Protein AF-A0A9W7JA04-F1 (afdb_monomer)

Solvent-accessible surface area (backbone atoms only — not comparable to full-atom values): 10563 Å² total; per-residue (Å²): 76,57,58,55,71,66,44,51,68,49,80,40,26,36,70,72,46,68,44,76,67,40,48,55,49,42,37,70,68,47,63,48,83,96,71,38,65,50,74,48,47,78,44,83,42,51,91,84,53,85,86,54,102,88,54,82,77,42,79,45,70,46,50,49,56,95,56,78,68,54,63,75,55,53,52,52,52,54,56,44,70,78,65,65,86,76,82,61,65,59,87,86,64,76,88,77,68,42,69,57,69,46,75,48,80,41,81,50,101,86,46,72,29,38,40,34,20,35,67,45,48,59,58,41,50,49,51,42,57,78,73,75,46,65,58,66,62,50,27,58,51,65,71,32,92,88,51,88,86,86,86,82,49,84,90,39,71,64,45,76,32,43,58,61,48,44,36,74,70,42,68,100

Sequence (172 aa):
MATANRVRHVWDGQNGLLSTIVVSIVIHERGGVGGSKASGAFILTDSYNPGRPNKDFEIKYHMKNSEPVPEAIIDKIFENTKTIIEYLIVEDLPNIDIITTGVANVLGSKGQFDDEVFNSATDYVKGLKFSIFDFELINKLLSSSEFIFFYDALHEVVGAYTHRIFVEELGL

Foldseek 3Di:
DCVLVVNAEAEAEAVNFDDPVLQLLQQAPNQDPPRDHDQKDWDWDPDPDPDDPPDDIDIDIGGSDNDDDPVVVVVVVVVCVVVDDDDGDQPPWDDDNSNDADWDFTQGPSGTHIYGYDHSLVSVCVCCPVPPDPLVVLLVQVPDPVDDDDDDPVPDSVVSNCCVRCCVRSND

Radius of gyration: 19.01 Å; Cα contacts (8 Å, |Δi|>4): 208; chains: 1; bounding box: 44×38×54 Å

pLDDT: mean 89.45, std 7.06, range [56.84, 98.0]

InterPro domains:
  IPR016055 Alpha-D-phosphohexomutase, alpha/beta/alpha I/II/III [SSF53738] (2-131)
  IPR045244 Phosphoglucomutase [PTHR22573] (1-172)

Mean predicted aligned error: 5.09 Å

Organism: Hibiscus trionum (NCBI:txid183268)

Structure (mmCIF, N/CA/C/O backbone):
data_AF-A0A9W7JA04-F1
#
_entry.id   AF-A0A9W7JA04-F1
#
loop_
_atom_site.group_PDB
_atom_site.id
_atom_site.type_symbol
_atom_site.label_atom_id
_atom_site.label_alt_id
_atom_site.label_comp_id
_atom_site.label_asym_id
_atom_site.label_entity_id
_atom_site.label_seq_id
_atom_site.pdbx_PDB_ins_code
_atom_site.Cartn_x
_atom_site.Cartn_y
_atom_site.Cartn_z
_atom_site.occupancy
_atom_site.B_iso_or_equiv
_atom_site.auth_seq_id
_atom_site.auth_comp_id
_atom_site.auth_asym_id
_atom_site.auth_atom_id
_atom_site.pdbx_PDB_model_num
ATOM 1 N N . MET A 1 1 ? 6.225 -0.726 -17.253 1.00 89.12 1 MET A N 1
ATOM 2 C CA . MET A 1 1 ? 7.618 -0.273 -16.984 1.00 89.12 1 MET A CA 1
ATOM 3 C C . MET A 1 1 ? 8.390 -1.216 -16.057 1.00 89.12 1 MET A C 1
ATOM 5 O O . MET A 1 1 ? 9.538 -1.514 -16.365 1.00 89.12 1 MET A O 1
ATOM 9 N N . ALA A 1 2 ? 7.804 -1.707 -14.955 1.00 90.44 2 ALA A N 1
ATOM 10 C CA . ALA A 1 2 ? 8.477 -2.613 -14.010 1.00 90.44 2 ALA A CA 1
ATOM 11 C C . ALA A 1 2 ? 9.084 -3.858 -14.695 1.00 90.44 2 ALA A C 1
ATOM 13 O O . ALA A 1 2 ? 10.294 -4.078 -14.622 1.00 90.44 2 ALA A O 1
ATOM 14 N N . THR A 1 3 ? 8.281 -4.594 -15.469 1.00 88.69 3 THR A N 1
ATOM 15 C CA . THR A 1 3 ? 8.722 -5.757 -16.263 1.00 88.69 3 THR A CA 1
ATOM 16 C C . THR A 1 3 ? 9.845 -5.411 -17.245 1.00 88.69 3 THR A C 1
ATOM 18 O O . THR A 1 3 ? 10.822 -6.147 -17.371 1.00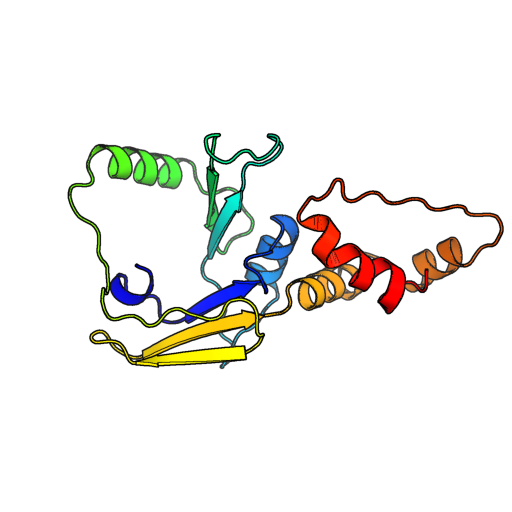 88.69 3 THR A O 1
ATOM 21 N N . ALA A 1 4 ? 9.753 -4.254 -17.910 1.00 90.88 4 ALA A N 1
ATOM 22 C CA . ALA A 1 4 ? 10.768 -3.778 -18.853 1.00 90.88 4 ALA A CA 1
ATOM 23 C C . ALA A 1 4 ? 12.129 -3.542 -18.167 1.00 90.88 4 ALA A C 1
ATOM 25 O O . ALA A 1 4 ? 13.179 -3.778 -18.761 1.00 90.88 4 ALA A O 1
ATOM 26 N N . ASN A 1 5 ? 12.095 -3.149 -16.890 1.00 92.06 5 ASN A N 1
ATOM 27 C CA . ASN A 1 5 ? 13.255 -2.971 -16.017 1.00 92.06 5 ASN A CA 1
ATOM 28 C C . ASN A 1 5 ? 13.616 -4.240 -15.221 1.00 92.06 5 ASN A C 1
ATOM 30 O O . ASN A 1 5 ? 14.409 -4.173 -14.284 1.00 92.06 5 ASN A O 1
ATOM 34 N N . ARG A 1 6 ? 13.082 -5.409 -15.607 1.00 90.12 6 ARG A N 1
ATOM 35 C CA . ARG A 1 6 ? 13.384 -6.727 -15.015 1.00 90.12 6 ARG A CA 1
ATOM 36 C C . ARG A 1 6 ? 12.968 -6.880 -13.548 1.00 90.12 6 ARG A C 1
ATOM 38 O O . ARG A 1 6 ? 13.492 -7.750 -12.848 1.00 90.12 6 ARG A O 1
ATOM 45 N N . VAL A 1 7 ? 12.012 -6.078 -13.080 1.00 91.25 7 VAL A N 1
ATOM 46 C CA . VAL A 1 7 ? 11.291 -6.387 -11.840 1.00 91.25 7 VAL A CA 1
ATOM 47 C C . VAL A 1 7 ? 10.516 -7.681 -12.075 1.00 91.25 7 VAL A C 1
ATOM 49 O O . VAL A 1 7 ? 9.861 -7.819 -13.104 1.00 91.25 7 VAL A O 1
ATOM 52 N N . ARG A 1 8 ? 10.630 -8.641 -11.152 1.00 89.31 8 ARG A N 1
ATOM 53 C CA . ARG A 1 8 ? 9.973 -9.956 -11.266 1.00 89.31 8 ARG A CA 1
ATOM 54 C C . ARG A 1 8 ? 8.606 -10.014 -10.600 1.00 89.31 8 ARG A C 1
ATOM 56 O O . ARG A 1 8 ? 7.811 -10.862 -10.972 1.00 89.31 8 ARG A O 1
ATOM 63 N N . HIS A 1 9 ? 8.390 -9.173 -9.595 1.00 91.25 9 HIS A N 1
ATOM 64 C CA . HIS A 1 9 ? 7.198 -9.211 -8.766 1.00 91.25 9 HIS A CA 1
ATOM 65 C C . HIS A 1 9 ? 6.815 -7.784 -8.359 1.00 91.25 9 HIS A C 1
ATOM 67 O O . HIS A 1 9 ? 7.686 -7.045 -7.888 1.00 91.25 9 HIS A O 1
ATOM 73 N N . VAL A 1 10 ? 5.553 -7.404 -8.548 1.00 93.94 10 VAL A N 1
ATOM 74 C CA . VAL A 1 10 ? 4.964 -6.154 -8.035 1.00 93.94 10 VAL A CA 1
ATOM 75 C C . VAL A 1 10 ? 3.824 -6.489 -7.079 1.00 93.94 10 VAL A C 1
ATOM 77 O O . VAL A 1 10 ? 3.090 -7.445 -7.304 1.00 93.94 10 VAL A O 1
ATOM 80 N N . TRP A 1 11 ? 3.741 -5.743 -5.977 1.00 95.00 11 TRP A N 1
ATOM 81 C CA . TRP A 1 11 ? 2.670 -5.868 -4.993 1.00 95.00 11 TRP A CA 1
ATOM 82 C C . TRP A 1 11 ? 1.823 -4.608 -5.016 1.00 95.00 11 TRP A C 1
ATOM 84 O O . TRP A 1 11 ? 2.328 -3.529 -4.698 1.00 95.00 11 TRP A O 1
ATOM 94 N N . ASP A 1 12 ? 0.543 -4.773 -5.305 1.00 95.25 12 ASP A N 1
ATOM 95 C CA . ASP A 1 12 ? -0.439 -3.706 -5.324 1.00 95.25 12 ASP A CA 1
ATOM 96 C C . ASP A 1 12 ? -1.438 -3.896 -4.185 1.00 95.25 12 ASP A C 1
ATOM 98 O O . ASP A 1 12 ? -1.960 -4.980 -3.925 1.00 95.25 12 ASP A O 1
ATOM 102 N N . GLY A 1 13 ? -1.719 -2.819 -3.462 1.00 95.25 13 GLY A N 1
ATOM 103 C CA . GLY A 1 13 ? -2.825 -2.817 -2.516 1.00 95.25 13 GLY A CA 1
ATOM 104 C C . GLY A 1 13 ? -4.125 -2.807 -3.298 1.00 95.25 13 GLY A C 1
ATOM 105 O O . GLY A 1 13 ? -4.233 -2.133 -4.321 1.00 95.25 13 GLY A O 1
ATOM 106 N N . GLN A 1 14 ? -5.119 -3.538 -2.812 1.00 96.00 14 GLN A N 1
ATOM 107 C CA . GLN A 1 14 ? -6.434 -3.597 -3.431 1.00 96.00 14 GLN A CA 1
ATOM 108 C C . GLN A 1 14 ? -6.982 -2.185 -3.709 1.00 96.00 14 GLN A C 1
ATOM 110 O O . GLN A 1 14 ? -6.941 -1.304 -2.848 1.00 96.00 14 GLN A O 1
ATOM 115 N N . ASN A 1 15 ? -7.497 -1.974 -4.920 1.00 95.62 15 ASN A N 1
ATOM 116 C CA . ASN A 1 15 ? -7.940 -0.687 -5.468 1.00 95.62 15 ASN A CA 1
ATOM 117 C C . ASN A 1 15 ? -6.826 0.370 -5.617 1.00 95.62 15 ASN A C 1
ATOM 119 O O . ASN A 1 15 ? -7.121 1.556 -5.749 1.00 95.62 15 ASN A O 1
ATOM 123 N N . GLY A 1 16 ? -5.554 -0.032 -5.568 1.00 94.69 16 GLY A N 1
ATOM 124 C CA . GLY A 1 16 ? -4.403 0.874 -5.538 1.00 94.69 16 GLY A CA 1
ATOM 125 C C . GLY A 1 16 ? -4.206 1.583 -4.192 1.00 94.69 16 GLY A C 1
ATOM 126 O O . GLY A 1 16 ? -3.492 2.581 -4.127 1.00 94.69 16 GLY A O 1
ATOM 127 N N . LEU A 1 17 ? -4.848 1.112 -3.115 1.00 94.50 17 LEU A N 1
ATOM 128 C CA . LEU A 1 17 ? -4.876 1.809 -1.828 1.00 94.50 17 LEU A CA 1
ATOM 129 C C . LEU A 1 17 ? -3.887 1.202 -0.825 1.00 94.50 17 LEU A C 1
ATOM 131 O O . LEU A 1 17 ? -4.109 0.126 -0.260 1.00 94.50 17 LEU A O 1
ATOM 135 N N . LEU A 1 18 ? -2.812 1.945 -0.551 1.00 93.75 18 LEU A N 1
ATOM 136 C CA . LEU A 1 18 ? -1.942 1.752 0.610 1.00 93.75 18 LEU A CA 1
ATOM 137 C C . LEU A 1 18 ? -1.578 3.114 1.202 1.00 93.75 18 LEU A C 1
ATOM 139 O O . LEU A 1 18 ? -1.152 4.016 0.486 1.00 93.75 18 LEU A O 1
ATOM 143 N N . SER A 1 19 ? -1.696 3.267 2.519 1.00 91.88 19 SER A N 1
ATOM 144 C CA . SER A 1 19 ? -1.181 4.453 3.199 1.00 91.88 19 SER A CA 1
ATOM 145 C C . SER A 1 19 ? 0.327 4.334 3.378 1.00 91.88 19 SER A C 1
ATOM 147 O O . SER A 1 19 ? 0.869 3.231 3.452 1.00 91.88 19 SER A O 1
ATOM 149 N N . THR A 1 20 ? 1.008 5.466 3.538 1.00 90.44 20 THR A N 1
ATOM 150 C CA . THR A 1 20 ? 2.458 5.510 3.781 1.00 90.44 20 THR A CA 1
ATOM 151 C C . THR A 1 20 ? 2.893 4.621 4.953 1.00 90.44 20 THR A C 1
ATOM 153 O O . THR A 1 20 ? 3.934 3.973 4.885 1.00 90.44 20 THR A O 1
ATOM 156 N N . ILE A 1 21 ? 2.080 4.539 6.012 1.00 88.62 21 ILE A N 1
ATOM 157 C CA . ILE A 1 21 ? 2.348 3.671 7.170 1.00 88.62 21 ILE A CA 1
ATOM 158 C C . ILE A 1 21 ? 2.273 2.195 6.765 1.00 88.62 21 ILE A C 1
ATOM 160 O O . ILE A 1 21 ? 3.154 1.411 7.115 1.00 88.62 21 ILE A O 1
ATOM 164 N N . VAL A 1 22 ? 1.243 1.816 6.004 1.00 91.31 22 VAL A N 1
ATOM 165 C CA . VAL A 1 22 ? 1.052 0.431 5.560 1.00 91.31 22 VAL A CA 1
ATOM 166 C C . VAL A 1 22 ? 2.125 0.016 4.565 1.00 91.31 22 VAL A C 1
ATOM 168 O O . VAL A 1 22 ? 2.617 -1.101 4.659 1.00 91.31 22 VAL A O 1
ATOM 171 N N . VAL A 1 23 ? 2.560 0.913 3.678 1.00 92.69 23 VAL A N 1
ATOM 172 C CA . VAL A 1 23 ? 3.700 0.661 2.785 1.00 92.69 23 VAL A CA 1
ATOM 173 C C . VAL A 1 23 ? 4.944 0.287 3.590 1.00 92.69 23 VAL A C 1
ATOM 175 O O . VAL A 1 23 ? 5.578 -0.725 3.294 1.00 92.69 23 VAL A O 1
ATOM 178 N N . SER A 1 24 ? 5.263 1.041 4.646 1.00 88.62 24 SER A N 1
ATOM 179 C CA . SER A 1 24 ? 6.393 0.713 5.521 1.00 88.62 24 SER A CA 1
ATOM 180 C C . SER A 1 24 ? 6.218 -0.653 6.197 1.00 88.62 24 SER A C 1
ATOM 182 O O . SER A 1 24 ? 7.139 -1.466 6.169 1.00 88.62 24 SER A O 1
ATOM 184 N N . ILE A 1 25 ? 5.031 -0.958 6.736 1.00 89.62 25 ILE A N 1
ATOM 185 C CA . ILE A 1 25 ? 4.742 -2.275 7.337 1.00 89.62 25 ILE A CA 1
ATOM 186 C C . ILE A 1 25 ? 4.925 -3.398 6.308 1.00 89.62 25 ILE A C 1
ATOM 188 O O . ILE A 1 25 ? 5.571 -4.400 6.599 1.00 89.62 25 ILE A O 1
ATOM 192 N N . VAL A 1 26 ? 4.407 -3.233 5.092 1.00 91.31 26 VAL A N 1
ATOM 193 C CA . VAL A 1 26 ? 4.482 -4.236 4.022 1.00 91.31 26 VAL A CA 1
ATOM 194 C C . VAL A 1 26 ? 5.926 -4.492 3.594 1.00 91.31 26 VAL A C 1
ATOM 196 O O . VAL A 1 26 ? 6.318 -5.649 3.459 1.00 91.31 26 VAL A O 1
ATOM 199 N N . ILE A 1 27 ? 6.739 -3.445 3.429 1.00 90.62 27 ILE A N 1
ATOM 200 C CA . ILE A 1 27 ? 8.154 -3.590 3.057 1.00 90.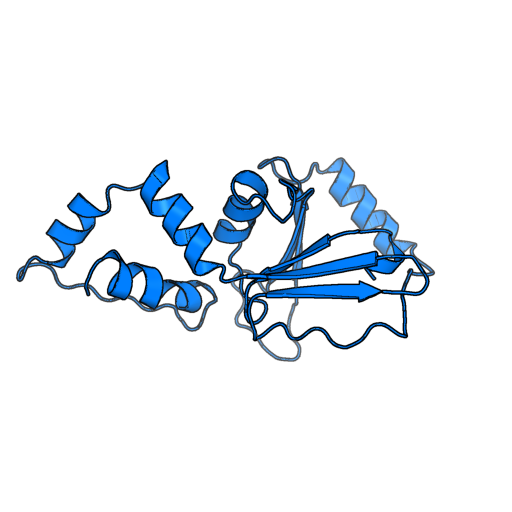62 27 ILE A CA 1
ATOM 201 C C . ILE A 1 27 ? 8.925 -4.430 4.092 1.00 90.62 27 ILE A C 1
ATOM 203 O O . ILE A 1 27 ? 9.775 -5.243 3.714 1.00 90.62 27 ILE A O 1
ATOM 207 N N . HIS A 1 28 ? 8.628 -4.260 5.384 1.00 86.19 28 HIS A N 1
ATOM 208 C CA . HIS A 1 28 ? 9.333 -4.952 6.468 1.00 86.19 28 HIS A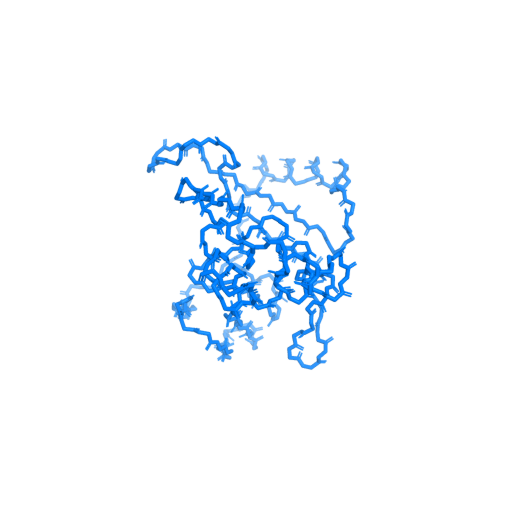 CA 1
ATOM 209 C C . HIS A 1 28 ? 8.771 -6.344 6.759 1.00 86.19 28 HIS A C 1
ATOM 211 O O . HIS A 1 28 ? 9.502 -7.342 6.755 1.00 86.19 28 HIS A O 1
ATOM 217 N N . GLU A 1 29 ? 7.465 -6.428 6.972 1.00 85.56 29 GLU A N 1
ATOM 218 C CA . GLU A 1 29 ? 6.821 -7.587 7.582 1.00 85.56 29 GLU A CA 1
ATOM 219 C C . GLU A 1 29 ? 6.283 -8.564 6.540 1.00 85.56 29 GLU A C 1
ATOM 221 O O . GLU A 1 29 ? 6.476 -9.776 6.676 1.00 85.56 29 GLU A O 1
ATOM 226 N N . ARG A 1 30 ? 5.687 -8.070 5.445 1.00 87.62 30 ARG A N 1
ATOM 227 C CA . ARG A 1 30 ? 5.053 -8.940 4.444 1.00 87.62 30 ARG A CA 1
ATOM 228 C C . ARG A 1 30 ? 6.096 -9.843 3.789 1.00 87.62 30 ARG A C 1
ATOM 230 O O . ARG A 1 30 ? 7.192 -9.405 3.442 1.00 87.62 30 ARG A O 1
ATOM 237 N N . GLY A 1 31 ? 5.781 -11.128 3.674 1.00 85.94 31 GLY A N 1
ATOM 238 C CA . GLY A 1 31 ? 6.510 -12.080 2.843 1.00 85.94 31 GLY A CA 1
ATOM 239 C C . GLY A 1 31 ? 5.609 -12.483 1.687 1.00 85.94 31 GLY A C 1
ATOM 240 O O . GLY A 1 31 ? 4.503 -12.958 1.934 1.00 85.94 31 GLY A O 1
ATOM 241 N N . GLY A 1 32 ? 6.053 -12.266 0.453 1.00 79.50 32 GLY A N 1
ATOM 242 C CA . GLY A 1 32 ? 5.302 -12.688 -0.725 1.00 79.50 32 GLY A CA 1
ATOM 243 C C . GLY A 1 32 ? 5.521 -14.158 -1.048 1.00 79.50 32 GLY A C 1
ATOM 244 O O . GLY A 1 32 ? 6.175 -14.908 -0.310 1.00 79.50 32 GLY A O 1
ATOM 245 N N . VAL A 1 33 ? 5.007 -14.566 -2.207 1.00 73.12 33 VAL A N 1
ATOM 246 C CA . VAL A 1 33 ? 5.163 -15.928 -2.732 1.00 73.12 33 VAL A CA 1
ATOM 247 C C . VAL A 1 33 ? 6.637 -16.360 -2.692 1.00 73.12 33 VAL A C 1
ATOM 249 O O . VAL A 1 33 ? 7.542 -15.601 -3.055 1.00 73.12 33 VAL A O 1
ATOM 252 N N . GLY A 1 34 ? 6.889 -17.573 -2.189 1.00 76.06 34 GLY A N 1
ATOM 253 C CA . GLY A 1 34 ? 8.238 -18.134 -2.057 1.00 76.06 34 GLY A CA 1
ATOM 254 C C . GLY A 1 34 ? 9.125 -17.472 -0.992 1.00 76.06 34 GLY A C 1
ATOM 255 O O . GLY A 1 34 ? 10.337 -17.666 -1.023 1.00 76.06 34 GLY A O 1
ATOM 256 N N . GLY A 1 35 ? 8.557 -16.684 -0.068 1.00 82.94 35 GLY A N 1
ATOM 257 C CA . GLY A 1 35 ? 9.317 -15.974 0.969 1.00 82.94 35 GLY A CA 1
ATOM 258 C C . GLY A 1 35 ? 10.006 -14.703 0.463 1.00 82.94 35 GLY A C 1
ATOM 259 O O . GLY A 1 35 ? 10.957 -14.220 1.079 1.00 82.94 35 GLY A O 1
ATOM 260 N N . SER A 1 36 ? 9.551 -14.171 -0.673 1.00 85.69 36 SER A N 1
ATOM 261 C CA . SER A 1 36 ? 10.076 -12.937 -1.253 1.00 85.69 36 SER A CA 1
ATOM 262 C C . SER A 1 36 ? 9.819 -11.724 -0.349 1.00 85.69 36 SER A C 1
ATOM 264 O O . SER A 1 36 ? 8.857 -11.672 0.417 1.00 85.69 36 SER A O 1
ATOM 266 N N . LYS A 1 37 ? 10.713 -10.735 -0.428 1.00 90.44 37 LYS A N 1
ATOM 267 C CA . LYS A 1 37 ? 10.642 -9.472 0.314 1.00 90.44 37 LYS A CA 1
ATOM 268 C C . LYS A 1 37 ? 10.726 -8.304 -0.658 1.00 90.44 37 LYS A C 1
ATOM 270 O O . LYS A 1 37 ? 11.513 -8.357 -1.609 1.00 90.44 37 LYS A O 1
ATOM 275 N N . ALA A 1 38 ? 9.964 -7.246 -0.393 1.00 92.19 38 ALA A N 1
ATOM 276 C CA . ALA A 1 38 ? 10.046 -6.024 -1.178 1.00 92.19 38 ALA A CA 1
ATOM 277 C C . ALA A 1 38 ? 11.449 -5.403 -1.062 1.00 92.19 38 ALA A C 1
ATOM 279 O O . ALA A 1 38 ? 12.092 -5.432 -0.009 1.00 92.19 38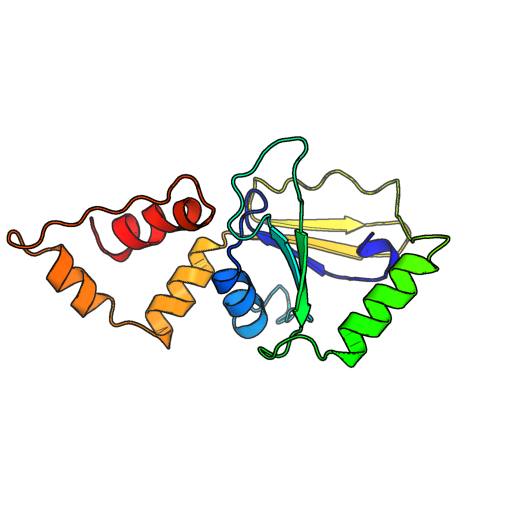 ALA A O 1
ATOM 280 N N . SER A 1 39 ? 11.939 -4.848 -2.170 1.00 91.56 39 SER A N 1
ATOM 281 C CA . SER A 1 39 ? 13.216 -4.111 -2.209 1.00 91.56 39 SER A CA 1
ATOM 282 C C . SER A 1 39 ? 13.029 -2.593 -2.069 1.00 91.56 39 SER A C 1
ATOM 284 O O . SER A 1 39 ? 13.998 -1.854 -1.897 1.00 91.56 39 SER A O 1
ATOM 286 N N . GLY A 1 40 ? 11.780 -2.143 -2.123 1.00 92.56 40 GLY A N 1
ATOM 287 C CA . GLY A 1 40 ? 11.336 -0.763 -2.021 1.00 92.56 40 GLY A CA 1
ATOM 288 C C . GLY A 1 40 ? 9.889 -0.663 -2.500 1.00 92.56 40 GLY A C 1
ATOM 289 O O . GLY A 1 40 ? 9.308 -1.672 -2.908 1.00 92.56 40 GLY A O 1
ATOM 290 N N . ALA A 1 41 ? 9.321 0.535 -2.461 1.00 94.00 41 ALA A N 1
ATOM 291 C CA . ALA A 1 41 ? 7.983 0.814 -2.965 1.00 94.00 41 ALA A CA 1
ATOM 292 C C . ALA A 1 41 ? 7.902 2.221 -3.550 1.00 94.00 41 ALA A C 1
ATOM 294 O O . ALA A 1 41 ? 8.529 3.152 -3.043 1.00 94.00 41 ALA A O 1
ATOM 295 N N . PHE A 1 42 ? 7.084 2.375 -4.585 1.00 94.19 42 PHE A N 1
ATOM 296 C CA . PHE A 1 42 ? 6.608 3.683 -5.011 1.00 94.19 42 PHE A CA 1
ATOM 297 C C . PHE A 1 42 ? 5.298 3.995 -4.296 1.00 94.19 42 PHE A C 1
ATOM 299 O O . PHE A 1 42 ? 4.449 3.120 -4.146 1.00 94.19 42 PHE A O 1
ATOM 306 N N . ILE A 1 43 ? 5.145 5.239 -3.855 1.00 93.00 43 ILE A N 1
ATOM 307 C CA . ILE A 1 43 ? 3.935 5.738 -3.206 1.00 93.00 43 ILE A CA 1
ATOM 308 C C . ILE A 1 43 ? 3.406 6.881 -4.054 1.00 93.00 43 ILE A C 1
ATOM 310 O O . ILE A 1 43 ? 4.111 7.863 -4.285 1.00 93.00 43 ILE A O 1
ATOM 314 N N . LEU A 1 44 ? 2.170 6.728 -4.511 1.00 92.94 44 LEU A N 1
ATOM 315 C CA . LEU A 1 44 ? 1.454 7.703 -5.320 1.00 92.94 44 LEU A CA 1
ATOM 316 C C . LEU A 1 44 ? 0.528 8.486 -4.389 1.00 92.94 44 LEU A C 1
ATOM 318 O O . LEU A 1 44 ? -0.374 7.903 -3.791 1.00 92.94 44 LEU A O 1
ATOM 322 N N . THR A 1 45 ? 0.791 9.774 -4.187 1.00 89.50 45 THR A N 1
ATOM 323 C CA . THR A 1 45 ? 0.103 10.571 -3.162 1.00 89.5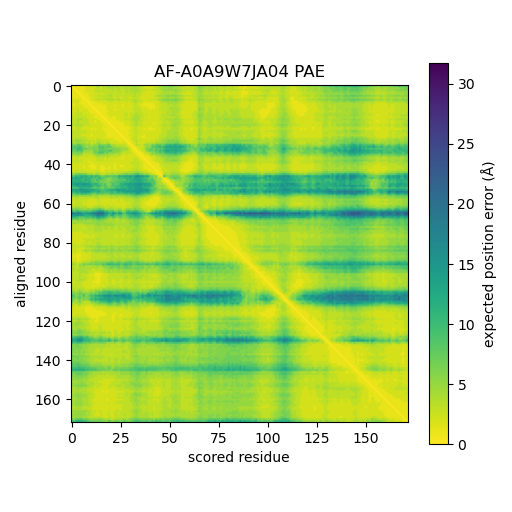0 45 THR A CA 1
ATOM 324 C C . THR A 1 45 ? 0.095 12.053 -3.525 1.00 89.50 45 THR A C 1
ATOM 326 O O . THR A 1 45 ? 0.925 12.516 -4.289 1.00 89.50 45 THR A O 1
ATOM 329 N N . ASP A 1 46 ? -0.824 12.823 -2.967 1.00 84.69 46 ASP A N 1
ATOM 330 C CA . ASP A 1 46 ? -0.807 14.290 -2.919 1.00 84.69 46 ASP A CA 1
ATOM 331 C C . ASP A 1 46 ? -0.467 14.804 -1.500 1.00 84.69 46 ASP A C 1
ATOM 333 O O . ASP A 1 46 ? -0.582 15.995 -1.193 1.00 84.69 46 ASP A O 1
ATOM 337 N N . SER A 1 47 ? 0.029 13.900 -0.644 1.00 75.56 47 SER A N 1
ATOM 338 C CA . SER A 1 47 ? 0.368 14.082 0.769 1.00 75.56 47 SER A CA 1
ATOM 339 C C . SER A 1 47 ? -0.801 14.563 1.635 1.00 75.56 47 SER A C 1
ATOM 341 O O . SER A 1 47 ? -1.413 13.770 2.339 1.00 75.56 47 SER A O 1
ATOM 343 N N . TYR A 1 48 ? -1.036 15.870 1.658 1.00 76.06 48 TYR A N 1
ATOM 344 C CA . TYR A 1 48 ? -2.053 16.551 2.470 1.00 76.06 48 TYR A CA 1
ATOM 345 C C . TYR A 1 48 ? -2.788 17.623 1.656 1.00 76.06 48 TYR A C 1
ATOM 347 O O . TYR A 1 48 ? -3.551 18.424 2.202 1.00 76.06 48 TYR A O 1
ATOM 355 N N . ASN A 1 49 ? -2.516 17.692 0.352 1.00 77.75 49 ASN A N 1
ATOM 356 C CA . ASN A 1 49 ? -3.189 18.616 -0.537 1.00 77.75 49 ASN A CA 1
ATOM 357 C C . ASN A 1 49 ? -4.532 18.011 -0.947 1.00 77.75 49 ASN A C 1
ATOM 359 O O . ASN A 1 49 ? -4.568 16.851 -1.332 1.00 77.75 49 ASN A O 1
ATOM 363 N N . PRO A 1 50 ? -5.631 18.781 -0.940 1.00 79.75 50 PRO A N 1
ATOM 364 C CA . PRO A 1 50 ? -6.904 18.276 -1.428 1.00 79.75 50 PRO A CA 1
ATOM 365 C C . PRO A 1 50 ? -6.796 17.845 -2.895 1.00 79.75 50 PRO A C 1
ATOM 367 O O . PRO A 1 50 ? -6.537 18.690 -3.766 1.00 79.75 50 PRO A O 1
ATOM 370 N N . GLY A 1 51 ? -7.048 16.564 -3.162 1.00 77.50 51 GLY A N 1
ATOM 371 C CA . GLY A 1 51 ? -6.980 15.989 -4.500 1.00 77.50 51 GLY A CA 1
ATOM 372 C C . GLY A 1 51 ? -7.894 16.696 -5.501 1.00 77.50 51 GLY A C 1
ATOM 373 O O . GLY A 1 51 ? -9.057 17.005 -5.220 1.00 77.50 51 GLY A O 1
ATOM 374 N N . ARG A 1 52 ? -7.372 16.983 -6.702 1.00 78.88 52 ARG A N 1
ATOM 375 C CA . ARG A 1 52 ? -8.154 17.499 -7.842 1.00 78.88 52 ARG A CA 1
ATOM 376 C C . ARG A 1 52 ? -7.588 16.966 -9.165 1.00 78.88 52 ARG A C 1
ATOM 378 O O . ARG A 1 52 ? -6.374 16.830 -9.263 1.00 78.88 52 ARG A O 1
ATOM 385 N N . PRO A 1 53 ? -8.415 16.791 -10.217 1.00 80.00 53 PRO A N 1
ATOM 386 C CA . PRO A 1 53 ? -7.995 16.181 -11.488 1.00 80.00 53 PRO A CA 1
ATOM 387 C C . PRO A 1 53 ? -6.782 16.811 -12.199 1.00 80.00 53 PRO A C 1
ATOM 389 O O . PRO A 1 53 ? -6.162 16.144 -13.013 1.00 80.00 53 PRO A O 1
ATOM 392 N N . ASN A 1 54 ? -6.439 18.071 -11.901 1.00 77.38 54 ASN A N 1
ATOM 393 C CA . ASN A 1 54 ? -5.334 18.818 -12.526 1.00 77.38 54 ASN A CA 1
ATOM 394 C C . ASN A 1 54 ? -4.430 19.500 -11.478 1.00 77.38 54 ASN A C 1
ATOM 396 O O . ASN A 1 54 ? -3.989 20.635 -11.674 1.00 77.38 54 ASN A O 1
ATOM 400 N N . LYS A 1 55 ? -4.264 18.880 -10.309 1.00 78.44 55 LYS A N 1
ATOM 401 C CA . LYS A 1 55 ? -3.390 19.371 -9.235 1.00 78.44 55 LYS A CA 1
ATOM 402 C C . LYS A 1 55 ? -2.151 18.493 -9.110 1.00 78.44 55 LYS A C 1
ATOM 404 O O . LYS A 1 55 ? -1.967 17.549 -9.873 1.00 78.44 55 LYS A O 1
ATOM 409 N N . ASP A 1 56 ? -1.300 18.876 -8.172 1.00 80.00 56 ASP A N 1
ATOM 410 C CA . ASP A 1 56 ? -0.043 18.208 -7.886 1.00 80.00 56 ASP A CA 1
ATOM 411 C C . ASP A 1 56 ? -0.278 16.722 -7.593 1.00 80.00 56 ASP A C 1
ATOM 413 O O . ASP A 1 56 ? -1.179 16.351 -6.841 1.00 80.00 56 ASP A O 1
ATOM 417 N N . PHE A 1 57 ? 0.549 15.887 -8.211 1.00 84.50 57 PHE A N 1
ATOM 418 C CA . PHE A 1 57 ? 0.619 14.454 -7.984 1.00 84.50 57 PHE A CA 1
ATOM 419 C C . PHE A 1 57 ? 2.068 14.122 -7.657 1.00 84.50 57 PHE A C 1
ATOM 421 O O . PHE A 1 57 ? 2.974 14.405 -8.444 1.00 84.50 57 PHE A O 1
ATOM 428 N N . GLU A 1 58 ? 2.288 13.565 -6.476 1.00 89.19 58 GLU A N 1
ATOM 429 C CA . GLU A 1 58 ? 3.607 13.254 -5.955 1.00 89.19 58 GLU A CA 1
ATOM 430 C C . GLU A 1 58 ? 3.871 11.750 -6.065 1.00 89.19 58 GLU A C 1
ATOM 432 O O . GLU A 1 58 ? 3.047 10.909 -5.696 1.00 89.19 58 GLU A O 1
ATOM 437 N N . ILE A 1 59 ? 5.064 11.410 -6.549 1.00 91.56 59 ILE A N 1
ATOM 438 C CA . ILE A 1 59 ? 5.585 10.048 -6.506 1.00 91.56 59 ILE A CA 1
ATOM 439 C C . ILE A 1 59 ? 6.742 10.043 -5.518 1.00 91.56 59 ILE A C 1
ATOM 441 O O . ILE A 1 59 ? 7.782 10.653 -5.764 1.00 91.56 59 ILE A O 1
ATOM 445 N N . LYS A 1 60 ? 6.573 9.321 -4.414 1.00 90.25 60 LYS A N 1
ATOM 446 C CA . LYS A 1 60 ? 7.640 9.066 -3.443 1.00 90.25 60 LYS A CA 1
ATOM 447 C C . LYS A 1 60 ? 8.204 7.673 -3.658 1.00 90.25 60 LYS A C 1
ATOM 449 O O . LYS A 1 60 ? 7.508 6.774 -4.126 1.00 90.25 60 LYS A O 1
ATOM 454 N N . TYR A 1 61 ? 9.458 7.479 -3.270 1.00 91.00 61 TYR A N 1
ATOM 455 C CA . TYR A 1 61 ? 10.081 6.163 -3.238 1.00 91.00 61 TYR A CA 1
ATOM 456 C C . TYR A 1 61 ? 10.528 5.845 -1.815 1.00 91.00 61 TYR A C 1
ATOM 458 O O . TYR A 1 61 ? 11.219 6.642 -1.188 1.00 91.00 61 TYR A O 1
ATOM 466 N N . HIS A 1 62 ? 10.123 4.688 -1.303 1.00 90.06 62 HIS A N 1
ATOM 467 C CA . HIS A 1 62 ? 10.592 4.138 -0.037 1.00 90.06 62 HIS A CA 1
ATOM 468 C C . HIS A 1 62 ? 11.563 2.999 -0.333 1.00 90.06 62 HIS A C 1
ATOM 470 O O . HIS A 1 62 ? 11.256 2.091 -1.106 1.00 90.06 62 HIS A O 1
ATOM 476 N N . MET A 1 63 ? 12.745 3.035 0.277 1.00 87.88 63 MET A N 1
ATOM 477 C CA . MET A 1 63 ? 13.707 1.939 0.180 1.00 87.88 63 MET A CA 1
ATOM 478 C C . MET A 1 63 ? 13.341 0.806 1.142 1.00 87.88 63 MET A C 1
ATOM 480 O O . MET A 1 63 ? 12.566 0.986 2.074 1.00 87.88 63 MET A O 1
ATOM 484 N N . LYS A 1 64 ? 13.937 -0.376 0.935 1.00 84.69 64 LYS A N 1
ATOM 485 C CA . LYS A 1 64 ? 13.800 -1.520 1.852 1.00 84.69 64 LYS A CA 1
ATOM 486 C C . LYS A 1 64 ? 14.149 -1.184 3.308 1.00 84.69 64 LYS A C 1
ATOM 488 O O . LYS A 1 64 ? 13.609 -1.790 4.229 1.00 84.69 64 LYS A O 1
ATOM 493 N N . ASN A 1 65 ? 15.098 -0.280 3.509 1.00 72.62 65 ASN A N 1
ATOM 494 C CA . ASN A 1 65 ? 15.556 0.128 4.829 1.00 72.62 65 ASN A CA 1
ATOM 495 C C . ASN A 1 65 ? 14.644 1.278 5.275 1.00 72.62 65 ASN A C 1
ATOM 497 O O . ASN A 1 65 ? 14.460 2.204 4.493 1.00 72.62 65 ASN A O 1
ATOM 501 N N . SER A 1 66 ? 14.095 1.240 6.494 1.00 56.84 66 SER A N 1
ATOM 502 C CA . SER A 1 66 ? 13.115 2.215 7.029 1.00 56.84 66 SER A CA 1
ATOM 503 C C . SER A 1 66 ? 13.633 3.655 7.146 1.00 56.84 66 SER A C 1
ATOM 505 O O . SER A 1 66 ? 12.972 4.510 7.731 1.00 56.84 66 SER A O 1
ATOM 507 N N . GLU A 1 67 ? 14.847 3.907 6.673 1.00 67.50 67 GLU A N 1
ATOM 508 C CA . GLU A 1 67 ? 15.481 5.207 6.709 1.00 67.50 67 GLU A CA 1
ATOM 509 C C . GLU A 1 67 ? 15.013 6.050 5.519 1.00 67.50 67 GLU A C 1
ATOM 511 O O . GLU A 1 67 ? 14.699 5.510 4.450 1.00 67.50 67 GLU A O 1
ATOM 516 N N . PRO A 1 68 ? 14.980 7.384 5.677 1.00 74.25 68 PRO A N 1
ATOM 517 C CA . PRO A 1 68 ? 14.799 8.287 4.554 1.00 74.25 68 PRO A CA 1
ATOM 518 C C . PRO A 1 68 ? 15.751 7.918 3.417 1.00 74.25 68 PRO A C 1
ATOM 520 O O . PRO A 1 68 ? 16.910 7.570 3.658 1.00 74.25 68 PRO A O 1
ATOM 523 N N . VAL A 1 69 ? 15.271 8.008 2.175 1.00 84.75 69 VAL A N 1
ATOM 524 C CA . VAL A 1 69 ? 16.131 7.801 1.007 1.00 84.75 69 VAL A CA 1
ATOM 525 C C . VAL A 1 69 ? 17.333 8.744 1.130 1.00 84.75 69 VAL A C 1
ATOM 527 O O . VAL A 1 69 ? 17.122 9.950 1.273 1.00 84.75 69 VAL A O 1
ATOM 530 N N . PRO A 1 70 ? 18.580 8.234 1.094 1.00 89.69 70 PRO A N 1
ATOM 531 C CA . PRO A 1 70 ? 19.761 9.077 1.192 1.00 89.69 70 PRO A CA 1
ATOM 532 C C . PRO A 1 70 ? 19.722 10.205 0.161 1.00 89.69 70 PRO A C 1
ATOM 534 O O . PRO A 1 70 ? 19.417 9.960 -1.006 1.00 89.69 70 PRO A O 1
ATOM 537 N N . GLU A 1 71 ? 20.093 11.419 0.568 1.00 91.25 71 GLU A N 1
ATOM 538 C CA . GLU A 1 71 ? 20.083 12.611 -0.295 1.00 91.25 71 GLU A CA 1
ATOM 539 C C . GLU A 1 71 ? 20.858 12.376 -1.601 1.00 91.25 71 GLU A C 1
ATOM 541 O O . GLU A 1 71 ? 20.356 12.645 -2.685 1.00 91.25 71 GLU A O 1
ATOM 546 N N . ALA A 1 72 ? 22.000 11.686 -1.526 1.00 93.50 72 ALA A N 1
ATOM 547 C CA . ALA A 1 72 ? 22.788 11.306 -2.699 1.00 93.50 72 ALA A CA 1
ATOM 548 C C . ALA A 1 72 ? 22.036 10.424 -3.722 1.00 93.50 72 ALA A C 1
ATOM 550 O O . ALA A 1 72 ? 22.424 10.372 -4.890 1.00 93.50 72 ALA A O 1
ATOM 551 N N . ILE A 1 73 ? 21.006 9.676 -3.308 1.00 92.25 73 ILE A N 1
ATOM 552 C CA . ILE A 1 73 ? 20.125 8.928 -4.219 1.00 92.25 73 ILE A CA 1
ATOM 553 C C . ILE A 1 73 ? 19.055 9.858 -4.793 1.00 92.25 73 ILE A C 1
ATOM 555 O O . ILE A 1 73 ? 18.798 9.790 -5.993 1.00 92.25 73 ILE A O 1
ATOM 559 N N . ILE A 1 74 ? 18.470 10.732 -3.971 1.00 92.44 74 ILE A N 1
ATOM 560 C CA . ILE A 1 74 ? 17.485 11.732 -4.410 1.00 92.44 74 ILE A CA 1
ATOM 561 C C . ILE A 1 74 ? 18.093 12.637 -5.487 1.00 92.44 74 ILE A C 1
ATOM 563 O O . ILE A 1 74 ? 17.506 12.782 -6.556 1.00 92.44 74 ILE A O 1
ATOM 567 N N . ASP A 1 75 ? 19.304 13.147 -5.264 1.00 95.69 75 ASP A N 1
ATOM 568 C CA . ASP A 1 75 ? 20.023 13.986 -6.226 1.00 95.69 75 ASP A CA 1
ATOM 569 C C . ASP A 1 75 ? 20.271 13.250 -7.543 1.00 95.69 75 ASP A C 1
ATOM 571 O O . ASP A 1 75 ? 20.065 13.798 -8.622 1.00 95.69 75 ASP A O 1
ATOM 575 N N . LYS A 1 76 ? 20.654 11.969 -7.479 1.00 96.25 76 LYS A N 1
ATOM 576 C CA . LYS A 1 76 ? 20.829 11.143 -8.683 1.00 96.25 76 LYS A CA 1
ATOM 577 C C . LYS A 1 76 ? 19.522 10.947 -9.443 1.00 96.25 76 LYS A C 1
ATOM 579 O O . LYS A 1 76 ? 19.534 10.974 -10.670 1.00 96.25 76 LYS A O 1
ATOM 584 N N . ILE A 1 77 ? 18.409 10.740 -8.738 1.00 95.12 77 ILE A N 1
ATOM 585 C CA . ILE A 1 77 ? 17.085 10.659 -9.363 1.00 95.12 77 ILE A CA 1
ATOM 586 C C . ILE A 1 77 ? 16.765 12.001 -10.031 1.00 95.12 77 ILE A C 1
ATOM 588 O O . ILE A 1 77 ? 16.418 12.015 -11.209 1.00 95.12 77 ILE A O 1
ATOM 592 N N . PHE A 1 78 ? 16.953 13.122 -9.332 1.00 96.69 78 PHE A N 1
ATOM 593 C CA . PHE A 1 78 ? 16.698 14.460 -9.861 1.00 96.69 78 PHE A CA 1
ATOM 594 C C . PHE A 1 78 ? 17.536 14.771 -11.108 1.00 96.69 78 PHE A C 1
ATOM 596 O O . PHE A 1 78 ? 16.982 15.155 -12.138 1.00 96.69 78 PHE A O 1
ATOM 603 N N . GLU A 1 79 ? 18.847 14.536 -11.081 1.00 98.00 79 GLU A N 1
ATOM 604 C CA . GLU A 1 79 ? 19.705 14.750 -12.252 1.00 98.00 79 GLU A CA 1
ATOM 605 C C . GLU A 1 79 ? 19.332 13.832 -13.428 1.00 98.00 79 GLU A C 1
ATOM 607 O O . GLU A 1 79 ? 19.310 14.275 -14.582 1.00 98.00 79 GLU A O 1
ATOM 612 N N . ASN A 1 80 ? 18.933 12.585 -13.159 1.00 97.06 80 ASN A N 1
ATOM 613 C CA . ASN A 1 80 ? 18.414 11.698 -14.200 1.00 97.06 80 ASN A CA 1
ATOM 614 C C . ASN A 1 80 ? 17.105 12.226 -14.808 1.00 97.06 80 ASN A C 1
ATOM 616 O O . ASN A 1 80 ? 16.935 12.153 -16.021 1.00 97.06 80 ASN A O 1
ATOM 620 N N . THR A 1 81 ? 16.192 12.809 -14.019 1.00 96.88 81 THR A N 1
ATOM 621 C CA . THR A 1 81 ? 14.930 13.360 -14.562 1.00 96.88 81 THR A CA 1
ATOM 622 C C . THR A 1 81 ? 15.145 14.530 -15.522 1.00 96.88 81 THR A C 1
ATOM 624 O O . THR A 1 81 ? 14.338 14.728 -16.426 1.00 96.88 81 THR A O 1
ATOM 627 N N . LYS A 1 82 ? 16.245 15.280 -15.379 1.00 98.00 82 LYS A N 1
ATOM 628 C CA . LYS A 1 82 ? 16.597 16.387 -16.286 1.00 98.00 82 LYS A CA 1
ATOM 629 C C . LYS A 1 82 ? 17.181 15.919 -17.616 1.00 98.00 82 LYS A C 1
ATOM 631 O O . LYS A 1 82 ? 17.183 16.678 -18.580 1.00 98.00 82 LYS A O 1
ATOM 636 N N . THR A 1 83 ? 17.751 14.718 -17.638 1.00 97.88 83 THR A N 1
ATOM 637 C CA . THR A 1 83 ? 18.592 14.230 -18.741 1.00 97.88 83 THR A CA 1
ATOM 638 C C . THR A 1 83 ? 18.021 13.003 -19.442 1.00 97.88 83 THR A C 1
ATOM 640 O O . THR A 1 83 ? 18.539 12.608 -20.484 1.00 97.88 83 THR A O 1
ATOM 643 N N . ILE A 1 84 ? 16.959 12.402 -18.902 1.00 97.38 84 ILE A N 1
ATOM 644 C CA . ILE A 1 84 ? 16.297 11.238 -19.488 1.00 97.38 84 ILE A CA 1
ATOM 645 C C . ILE A 1 84 ? 15.779 11.547 -20.902 1.00 97.38 84 ILE A C 1
ATOM 647 O O . ILE A 1 84 ? 15.063 12.522 -21.120 1.00 97.38 84 ILE A O 1
ATOM 651 N N . ILE A 1 85 ? 16.139 10.696 -21.866 1.00 97.81 85 ILE A N 1
ATOM 652 C CA . ILE A 1 85 ? 15.702 10.796 -23.273 1.00 97.81 85 ILE A CA 1
ATOM 653 C C . ILE A 1 85 ? 14.870 9.594 -23.732 1.00 97.81 85 ILE A C 1
ATOM 655 O O . ILE A 1 85 ? 14.204 9.659 -24.761 1.00 97.81 85 ILE A O 1
ATOM 659 N N . GLU A 1 86 ? 14.895 8.500 -22.971 1.00 96.88 86 GLU A N 1
ATOM 660 C CA . GLU A 1 86 ? 14.149 7.276 -23.245 1.00 96.88 86 GLU A CA 1
ATOM 661 C C . GLU A 1 86 ? 13.775 6.569 -21.937 1.00 96.88 86 GLU A C 1
ATOM 663 O O . GLU A 1 86 ? 14.417 6.761 -20.903 1.00 96.88 86 GLU A O 1
ATOM 668 N N . TYR A 1 87 ? 12.740 5.732 -21.984 1.00 95.94 87 TYR A N 1
ATOM 669 C CA . TYR A 1 87 ? 12.351 4.857 -20.883 1.00 95.94 87 TYR A CA 1
ATOM 670 C C . TYR A 1 87 ? 11.934 3.486 -21.416 1.00 95.94 87 TYR A C 1
ATOM 672 O O . TYR A 1 87 ? 11.488 3.343 -22.553 1.00 95.94 87 TYR A O 1
ATOM 680 N N . LEU A 1 88 ? 12.071 2.459 -20.578 1.00 93.94 88 LEU A N 1
ATOM 681 C CA . LEU A 1 88 ? 11.737 1.088 -20.949 1.00 93.94 88 LEU A CA 1
ATOM 682 C C . LEU A 1 88 ? 10.270 0.776 -20.629 1.00 93.94 88 LEU A C 1
ATOM 684 O O . LEU A 1 88 ? 9.825 0.872 -19.478 1.00 93.94 88 LEU A O 1
ATOM 688 N N . ILE A 1 89 ? 9.532 0.321 -21.639 1.00 92.44 89 ILE A N 1
ATOM 689 C CA . ILE A 1 89 ? 8.140 -0.115 -21.520 1.00 92.44 89 ILE A CA 1
ATOM 690 C C . ILE A 1 89 ? 7.901 -1.398 -22.325 1.00 92.44 89 ILE A C 1
ATOM 692 O O . ILE A 1 89 ? 8.611 -1.692 -23.281 1.00 92.44 89 ILE A O 1
ATOM 696 N N . VAL A 1 90 ? 6.939 -2.197 -21.869 1.00 89.12 90 VAL A N 1
ATOM 697 C CA . VAL A 1 90 ? 6.418 -3.383 -22.559 1.00 89.12 90 VAL A CA 1
ATOM 698 C C . VAL A 1 90 ? 4.990 -3.007 -22.938 1.00 89.12 90 VAL A C 1
ATOM 700 O O . VAL A 1 90 ? 4.199 -2.741 -22.035 1.00 89.12 90 VAL A O 1
ATOM 703 N N . GLU A 1 91 ? 4.702 -2.876 -24.233 1.00 87.00 91 GLU A N 1
ATOM 704 C CA . GLU A 1 91 ? 3.407 -2.361 -24.716 1.00 87.00 91 GLU A CA 1
ATOM 705 C C . GLU A 1 91 ? 2.297 -3.416 -24.724 1.00 87.00 91 GLU A C 1
ATOM 707 O O . GLU A 1 91 ? 1.121 -3.083 -24.643 1.00 87.00 91 GLU A O 1
ATOM 712 N N . ASP A 1 92 ? 2.665 -4.692 -24.786 1.00 83.75 92 ASP A N 1
ATOM 713 C CA . ASP A 1 92 ? 1.765 -5.839 -24.884 1.00 83.75 92 ASP A CA 1
ATOM 714 C C . ASP A 1 92 ? 1.387 -6.439 -23.518 1.00 83.75 92 ASP A C 1
ATOM 716 O O . ASP A 1 92 ? 0.911 -7.573 -23.442 1.00 83.75 92 ASP A O 1
ATOM 720 N N . LEU A 1 93 ? 1.586 -5.694 -22.423 1.00 84.62 93 LEU A N 1
ATOM 721 C CA . LEU A 1 93 ? 1.181 -6.142 -21.091 1.00 84.62 93 LEU A CA 1
ATOM 722 C C . LEU A 1 93 ? -0.351 -6.028 -20.946 1.00 84.62 93 LEU A C 1
ATOM 724 O O . LEU A 1 93 ? -0.894 -4.950 -21.203 1.00 84.62 93 LEU A O 1
ATOM 728 N N . PRO A 1 94 ? -1.071 -7.086 -20.523 1.00 85.62 94 PRO A N 1
ATOM 729 C CA . PRO A 1 94 ? -2.496 -6.967 -20.236 1.00 85.62 94 PRO A CA 1
ATOM 730 C C . PRO A 1 94 ? -2.746 -5.995 -19.077 1.00 85.62 94 PRO A C 1
ATOM 732 O O . PRO A 1 94 ? -1.910 -5.842 -18.185 1.00 85.62 94 PRO A O 1
ATOM 735 N N . ASN A 1 95 ? -3.931 -5.383 -19.064 1.00 88.25 95 ASN A N 1
ATOM 736 C CA . ASN A 1 95 ? -4.387 -4.625 -17.903 1.00 88.25 95 ASN A CA 1
ATOM 737 C C . ASN A 1 95 ? -4.514 -5.570 -16.705 1.00 88.25 95 ASN A C 1
ATOM 739 O O . ASN A 1 95 ? -5.213 -6.583 -16.783 1.00 88.25 95 ASN A O 1
ATOM 743 N N . ILE A 1 96 ? -3.855 -5.216 -15.609 1.00 88.31 96 ILE A N 1
ATOM 744 C CA . ILE A 1 96 ? -3.970 -5.929 -14.342 1.00 88.31 96 ILE A CA 1
ATOM 745 C C . ILE A 1 96 ? -5.225 -5.446 -13.618 1.00 88.31 96 ILE A C 1
ATOM 747 O O . ILE A 1 96 ? -5.471 -4.242 -13.511 1.00 88.31 96 ILE A O 1
ATOM 751 N N . ASP A 1 97 ? -6.029 -6.391 -13.135 1.00 93.50 97 ASP A N 1
ATOM 752 C CA . ASP A 1 97 ? -7.167 -6.090 -12.272 1.00 93.50 97 ASP A CA 1
ATOM 753 C C . ASP A 1 97 ? -6.679 -5.805 -10.850 1.00 93.50 97 ASP A C 1
ATOM 755 O O . ASP A 1 97 ? -6.396 -6.729 -10.096 1.00 93.50 97 ASP A O 1
ATOM 759 N N . ILE A 1 98 ? -6.619 -4.525 -10.481 1.00 94.44 98 ILE A N 1
ATOM 760 C CA . ILE A 1 98 ? -6.231 -4.084 -9.134 1.00 94.44 98 ILE A CA 1
ATOM 761 C C . ILE A 1 98 ? -7.373 -4.170 -8.109 1.00 94.44 98 ILE A C 1
ATOM 763 O O . ILE A 1 98 ? -7.175 -3.839 -6.942 1.00 94.44 98 ILE A O 1
ATOM 767 N N . ILE A 1 99 ? -8.583 -4.564 -8.516 1.00 95.62 99 ILE A N 1
ATOM 768 C CA . ILE A 1 99 ? -9.761 -4.627 -7.640 1.00 95.62 99 ILE A CA 1
ATOM 769 C C . ILE A 1 99 ? -9.826 -5.981 -6.933 1.00 95.62 99 ILE A C 1
ATOM 771 O O . ILE A 1 99 ? -10.147 -6.051 -5.744 1.00 95.62 99 ILE A O 1
ATOM 775 N N . THR A 1 100 ? -9.525 -7.069 -7.639 1.00 95.25 100 THR A N 1
ATOM 776 C CA . THR A 1 100 ? -9.626 -8.427 -7.093 1.00 95.25 100 THR A CA 1
ATOM 777 C C . THR A 1 100 ? -8.301 -8.868 -6.482 1.00 95.25 100 THR A C 1
ATOM 779 O O . THR A 1 100 ? -7.271 -8.860 -7.143 1.00 95.25 100 THR A O 1
ATOM 782 N N . THR A 1 101 ? -8.312 -9.313 -5.223 1.00 95.00 101 THR A N 1
ATOM 783 C CA . THR A 1 101 ? -7.096 -9.843 -4.590 1.00 95.00 101 THR A CA 1
ATOM 784 C C . THR A 1 101 ? -6.668 -11.169 -5.216 1.00 95.00 101 THR A C 1
ATOM 786 O O . THR A 1 101 ? -7.502 -12.060 -5.392 1.00 95.00 101 THR A O 1
ATOM 789 N N . GLY A 1 102 ? -5.373 -11.350 -5.455 1.00 92.62 102 GLY A N 1
ATOM 790 C CA . GLY A 1 102 ? -4.808 -12.564 -6.035 1.00 92.62 102 GLY A CA 1
ATOM 791 C C . GLY A 1 102 ? -3.453 -12.316 -6.689 1.00 92.62 102 GLY A C 1
ATOM 792 O O . GLY A 1 102 ? -2.948 -11.201 -6.676 1.00 92.62 102 GLY A O 1
ATOM 793 N N . VAL A 1 103 ? -2.874 -13.374 -7.260 1.00 91.62 103 VAL A N 1
ATOM 794 C CA . VAL A 1 103 ? -1.629 -13.297 -8.035 1.00 91.62 103 VAL A CA 1
ATOM 795 C C . VAL A 1 103 ? -1.946 -13.533 -9.508 1.00 91.62 103 VAL A C 1
ATOM 797 O O . VAL A 1 103 ? -2.433 -14.605 -9.878 1.00 91.62 103 VAL A O 1
ATOM 800 N N . ALA A 1 104 ? -1.638 -12.555 -10.350 1.00 89.75 104 ALA A N 1
ATOM 801 C CA . ALA A 1 104 ? -1.643 -12.674 -11.796 1.00 89.75 104 ALA A CA 1
ATOM 802 C C . ALA A 1 104 ? -0.228 -13.011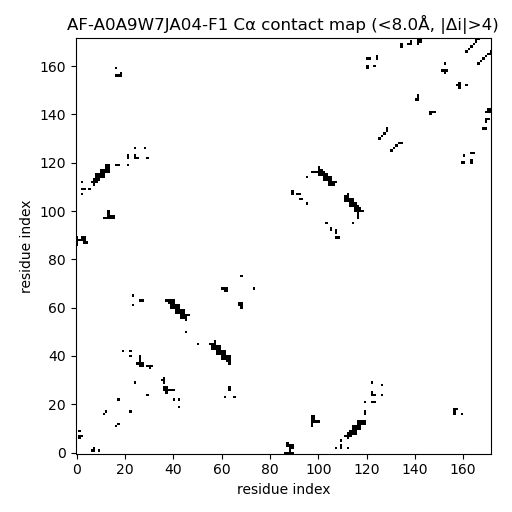 -12.288 1.00 89.75 104 ALA A C 1
ATOM 804 O O . ALA A 1 104 ? 0.704 -12.222 -12.156 1.00 89.75 104 ALA A O 1
ATOM 805 N N . ASN A 1 105 ? -0.065 -14.195 -12.882 1.00 87.81 105 ASN A N 1
ATOM 806 C CA . ASN A 1 105 ? 1.190 -14.585 -13.524 1.00 87.81 105 ASN A CA 1
ATOM 807 C C . ASN A 1 105 ? 1.173 -14.071 -14.967 1.00 87.81 105 ASN A C 1
ATOM 809 O O . ASN A 1 105 ? 0.437 -14.594 -15.809 1.00 87.81 105 ASN A O 1
ATOM 813 N N . VAL A 1 106 ? 1.973 -13.053 -15.260 1.00 82.31 106 VAL A N 1
ATOM 814 C CA . VAL A 1 106 ? 2.061 -12.431 -16.582 1.00 82.31 106 VAL A CA 1
ATOM 815 C C . VAL A 1 106 ? 3.300 -12.953 -17.302 1.00 82.31 106 VAL A C 1
ATOM 817 O O . VAL A 1 106 ? 4.439 -12.741 -16.885 1.00 82.31 106 VAL A O 1
ATOM 820 N N . LEU A 1 107 ? 3.087 -13.634 -18.425 1.00 75.06 107 LEU A N 1
ATOM 821 C CA . LEU A 1 107 ? 4.157 -14.029 -19.339 1.00 75.06 107 LEU A CA 1
ATOM 822 C C . LEU A 1 107 ? 4.350 -12.926 -20.378 1.00 75.06 107 LEU A C 1
ATOM 824 O O . LEU A 1 107 ? 3.553 -12.793 -21.302 1.00 75.06 107 LEU A O 1
ATOM 828 N N . GLY A 1 108 ? 5.407 -12.133 -20.214 1.00 68.06 108 GLY A N 1
ATOM 829 C CA . GLY A 1 108 ? 5.791 -11.108 -21.180 1.00 68.06 108 GLY A CA 1
ATOM 830 C C . GLY A 1 108 ? 6.938 -11.555 -22.085 1.00 68.06 108 GLY A C 1
ATOM 831 O O . GLY A 1 108 ? 7.655 -12.519 -21.806 1.00 68.06 108 GLY A O 1
ATOM 832 N N . SER A 1 109 ? 7.208 -10.763 -23.124 1.00 70.88 109 SER A N 1
ATOM 833 C CA . SER A 1 109 ? 8.364 -10.922 -24.026 1.00 70.88 109 SER A CA 1
ATOM 834 C C . SER A 1 109 ? 9.738 -10.900 -23.322 1.00 70.88 109 SER A C 1
ATOM 836 O O . SER A 1 109 ? 10.754 -11.270 -23.913 1.00 70.88 109 SER A O 1
ATOM 838 N N . LYS A 1 110 ? 9.790 -10.476 -22.051 1.00 72.19 110 LYS A N 1
ATOM 839 C CA . LYS A 1 110 ? 10.994 -10.403 -21.203 1.00 72.19 110 LYS A CA 1
ATOM 840 C C . LYS A 1 110 ? 11.052 -11.467 -20.097 1.00 72.19 110 LYS A C 1
ATOM 842 O O . LYS A 1 110 ? 11.992 -11.440 -19.304 1.00 72.19 110 LYS A O 1
ATOM 847 N N . GLY A 1 111 ? 10.102 -12.402 -20.060 1.00 75.94 111 GLY A N 1
ATOM 848 C CA . GLY A 1 111 ? 10.009 -13.459 -19.051 1.00 75.94 111 GLY A CA 1
ATOM 849 C C . GLY A 1 1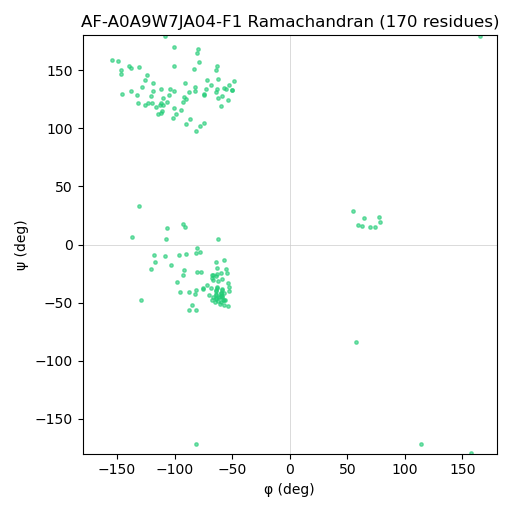11 ? 8.772 -13.336 -18.161 1.00 75.94 111 GLY A C 1
ATOM 850 O O . GLY A 1 111 ? 7.875 -12.538 -18.430 1.00 75.94 111 GLY A O 1
ATOM 851 N N . GLN A 1 112 ? 8.731 -14.161 -17.113 1.00 82.50 112 GLN A N 1
ATOM 852 C CA . GLN A 1 112 ? 7.647 -14.167 -16.133 1.00 82.50 112 GLN A CA 1
ATOM 853 C C . GLN A 1 112 ? 7.715 -12.930 -15.223 1.00 82.50 112 GLN A C 1
ATOM 855 O O . GLN A 1 112 ? 8.783 -12.577 -14.715 1.00 82.50 112 GLN A O 1
ATOM 860 N N . PHE A 1 113 ? 6.559 -12.303 -15.032 1.00 88.12 113 PHE A N 1
ATOM 861 C CA . PHE A 1 113 ? 6.300 -11.183 -14.142 1.00 88.12 113 PHE A CA 1
ATOM 862 C C . PHE A 1 113 ? 5.054 -11.507 -13.326 1.00 88.12 113 PHE A C 1
ATOM 864 O O . PHE A 1 113 ? 3.997 -11.744 -13.904 1.00 88.12 113 PHE A O 1
ATOM 871 N N . ASP A 1 114 ? 5.177 -11.519 -12.007 1.00 90.56 114 ASP A N 1
ATOM 872 C CA . ASP A 1 114 ? 4.048 -11.778 -11.123 1.00 90.56 114 ASP A CA 1
ATOM 873 C C . ASP A 1 114 ? 3.528 -10.451 -10.564 1.00 90.56 114 ASP A C 1
ATOM 875 O O . ASP A 1 114 ? 4.296 -9.611 -10.088 1.00 90.56 114 ASP A O 1
ATOM 879 N N . ASP A 1 115 ? 2.220 -10.267 -10.628 1.00 91.75 115 ASP A N 1
ATOM 880 C CA . ASP A 1 115 ? 1.530 -9.117 -10.062 1.00 91.75 115 ASP A CA 1
ATOM 881 C C . ASP A 1 115 ? 0.599 -9.611 -8.953 1.00 91.75 115 ASP A C 1
ATOM 883 O O . ASP A 1 115 ? -0.252 -10.469 -9.193 1.00 91.75 115 ASP A O 1
ATOM 887 N N . GLU A 1 116 ? 0.817 -9.160 -7.721 1.00 93.56 116 GLU A N 1
ATOM 888 C CA . GLU A 1 116 ? 0.044 -9.586 -6.558 1.00 93.56 116 GLU A CA 1
ATOM 889 C C . GLU A 1 116 ? -0.765 -8.422 -5.999 1.00 93.56 116 GLU A C 1
ATOM 891 O O . GLU A 1 116 ? -0.229 -7.502 -5.381 1.00 93.56 116 GLU A O 1
ATOM 896 N N . VAL A 1 117 ? -2.081 -8.536 -6.128 1.00 95.00 117 VAL A N 1
ATOM 897 C CA . VAL A 1 117 ? -3.037 -7.619 -5.521 1.00 95.00 117 VAL A CA 1
ATOM 898 C C . VAL A 1 117 ? -3.448 -8.171 -4.165 1.00 95.00 117 VAL A C 1
ATOM 900 O O . VAL A 1 117 ? -3.976 -9.283 -4.060 1.00 95.00 117 VAL A O 1
ATOM 903 N N . PHE A 1 118 ? -3.242 -7.402 -3.100 1.00 93.62 118 PHE A N 1
ATOM 904 C CA . PHE A 1 118 ? -3.499 -7.855 -1.736 1.00 93.62 118 PHE A CA 1
ATOM 905 C C . PHE A 1 118 ? -4.326 -6.868 -0.913 1.00 93.62 118 PHE A C 1
ATOM 907 O O . PHE A 1 118 ? -4.305 -5.655 -1.112 1.00 93.62 118 PHE A O 1
ATOM 914 N N . ASN A 1 119 ? -5.056 -7.400 0.069 1.00 93.56 119 ASN A N 1
ATOM 915 C CA . ASN A 1 119 ? -5.791 -6.582 1.025 1.00 93.56 119 ASN A CA 1
ATOM 916 C C . ASN A 1 119 ? -4.814 -5.942 2.029 1.00 93.56 119 ASN A C 1
ATOM 918 O O . ASN A 1 119 ? -4.337 -6.597 2.961 1.00 93.56 119 ASN A O 1
ATOM 922 N N . SER A 1 120 ? -4.555 -4.648 1.850 1.00 92.94 120 SER A N 1
ATOM 923 C CA . SER A 1 120 ? -3.618 -3.859 2.654 1.00 92.94 120 SER A CA 1
ATOM 924 C C . SER A 1 120 ? -4.068 -3.674 4.111 1.00 92.94 120 SER A C 1
ATOM 926 O O . SER A 1 120 ? -3.228 -3.576 5.009 1.00 92.94 120 SER A O 1
ATOM 928 N N . ALA A 1 121 ? -5.375 -3.728 4.394 1.00 93.69 121 ALA A N 1
ATOM 929 C CA . ALA A 1 121 ? -5.904 -3.644 5.756 1.00 93.69 121 ALA A CA 1
ATOM 930 C C . ALA A 1 121 ? -5.511 -4.850 6.617 1.00 93.69 121 ALA A C 1
ATOM 932 O O . ALA A 1 121 ? -5.324 -4.715 7.827 1.00 93.69 121 ALA A O 1
ATOM 933 N N . THR A 1 122 ? -5.335 -6.022 5.998 1.00 90.56 122 THR A N 1
ATOM 934 C CA . THR A 1 122 ? -4.929 -7.240 6.713 1.00 90.56 122 THR A CA 1
ATOM 935 C C . THR A 1 122 ? -3.532 -7.094 7.310 1.00 90.56 122 THR A C 1
ATOM 937 O O . THR A 1 122 ? -3.325 -7.414 8.480 1.00 90.56 122 THR A O 1
ATOM 940 N N . ASP A 1 123 ? -2.570 -6.597 6.532 1.00 89.12 123 ASP A N 1
ATOM 941 C CA . ASP A 1 123 ? -1.205 -6.399 7.030 1.00 89.12 123 ASP A CA 1
ATOM 942 C C . ASP A 1 123 ? -1.128 -5.238 8.012 1.00 89.12 123 ASP A C 1
ATOM 944 O O . ASP A 1 123 ? -0.389 -5.319 8.994 1.00 89.12 123 ASP A O 1
ATOM 948 N N . TYR A 1 124 ? -1.932 -4.193 7.798 1.00 91.50 124 TYR A N 1
ATOM 949 C CA . TYR A 1 124 ? -1.987 -3.080 8.733 1.00 91.50 124 TYR A CA 1
ATOM 950 C C . TYR A 1 124 ? -2.444 -3.532 10.122 1.00 91.50 124 TYR A C 1
ATOM 952 O O . TYR A 1 124 ? -1.750 -3.287 11.108 1.00 91.50 124 TYR A O 1
ATOM 960 N N . VAL A 1 125 ? -3.565 -4.258 10.197 1.00 91.31 125 VAL A N 1
ATOM 961 C CA . VAL A 1 125 ? -4.078 -4.808 11.459 1.00 91.31 125 VAL A CA 1
ATOM 962 C C . VAL A 1 125 ? -3.064 -5.733 12.112 1.00 91.31 125 VAL A C 1
ATOM 964 O O . VAL A 1 125 ? -2.844 -5.623 13.315 1.00 91.31 125 VAL A O 1
ATOM 967 N N . LYS A 1 126 ? -2.417 -6.620 11.345 1.00 88.19 126 LYS A N 1
ATOM 968 C CA . LYS A 1 126 ? -1.370 -7.494 11.889 1.00 88.19 126 LYS A CA 1
ATOM 969 C C . LYS A 1 126 ? -0.248 -6.677 12.531 1.00 88.19 126 LYS A C 1
ATOM 971 O O . LYS A 1 126 ? 0.112 -6.960 13.669 1.00 88.19 126 LYS A O 1
ATOM 976 N N . GLY A 1 127 ? 0.254 -5.649 11.843 1.00 86.25 127 GLY A N 1
ATOM 977 C CA . GLY A 1 127 ? 1.290 -4.765 12.378 1.00 86.25 127 GLY A CA 1
ATOM 978 C C . GLY A 1 127 ? 0.855 -4.042 13.657 1.00 86.25 127 GLY A C 1
ATOM 979 O O . GLY A 1 127 ? 1.602 -4.005 14.631 1.00 86.25 127 GLY A O 1
ATOM 980 N N . LEU A 1 128 ? -0.375 -3.521 13.694 1.00 86.81 128 LEU A N 1
ATOM 981 C CA . LEU A 1 128 ? -0.911 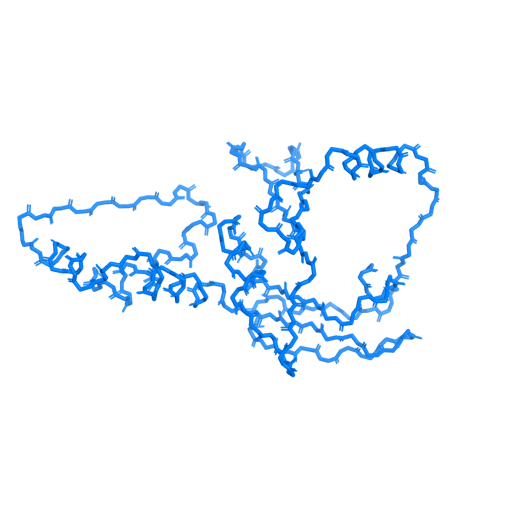-2.845 14.879 1.00 86.81 128 LEU A CA 1
ATOM 982 C C . LEU A 1 128 ? -1.076 -3.802 16.069 1.00 86.81 128 LEU A C 1
ATOM 984 O O . LEU A 1 128 ? -0.629 -3.490 17.172 1.00 86.81 128 LEU A O 1
ATOM 988 N N . LYS A 1 129 ? -1.706 -4.959 15.839 1.00 83.62 129 LYS A N 1
ATOM 989 C CA . LYS A 1 129 ? -2.127 -5.910 16.876 1.00 83.62 129 LYS A CA 1
ATOM 990 C C . LYS A 1 129 ? -0.974 -6.715 17.465 1.00 83.62 129 LYS A C 1
ATOM 992 O O . LYS A 1 129 ? -0.981 -6.991 18.657 1.00 83.62 129 LYS A O 1
ATOM 997 N N . PHE A 1 130 ? -0.005 -7.123 16.645 1.00 77.69 130 PHE A N 1
ATOM 998 C CA . PHE A 1 130 ? 1.088 -7.983 17.110 1.00 77.69 130 PHE A CA 1
ATOM 999 C C . PHE A 1 130 ? 2.314 -7.211 17.596 1.00 77.69 130 PHE A C 1
ATOM 1001 O O . PHE A 1 130 ? 3.088 -7.767 18.373 1.00 77.69 130 PHE A O 1
ATOM 1008 N N . SER A 1 131 ? 2.489 -5.956 17.170 1.00 72.62 131 SER A N 1
ATOM 1009 C CA . SER A 1 131 ? 3.757 -5.251 17.387 1.00 72.62 131 SER A CA 1
ATOM 1010 C C . SER A 1 131 ? 3.644 -3.958 18.194 1.00 72.62 131 SER A C 1
ATOM 1012 O O . SER A 1 131 ? 4.663 -3.513 18.717 1.00 72.62 131 SER A O 1
ATOM 1014 N N . ILE A 1 132 ? 2.463 -3.326 18.288 1.00 85.81 132 ILE A N 1
ATOM 1015 C CA . ILE A 1 132 ? 2.370 -1.934 18.772 1.00 85.81 132 ILE A CA 1
ATOM 1016 C C . ILE A 1 132 ? 1.332 -1.743 19.885 1.00 85.81 132 ILE A C 1
ATOM 1018 O O . ILE A 1 132 ? 1.643 -1.100 20.887 1.00 85.81 132 ILE A O 1
ATOM 1022 N N . PHE A 1 133 ? 0.112 -2.265 19.728 1.00 91.75 133 PHE A N 1
ATOM 1023 C CA . PHE A 1 133 ? -1.014 -1.937 20.609 1.00 91.75 133 PHE A CA 1
ATOM 1024 C C . PHE A 1 133 ? -1.665 -3.159 21.255 1.00 91.75 133 PHE A C 1
ATOM 1026 O O . PHE A 1 133 ? -1.834 -4.202 20.628 1.00 91.75 133 PHE A O 1
ATOM 1033 N N . ASP A 1 134 ? -2.130 -2.975 22.490 1.00 93.62 134 ASP A N 1
ATOM 1034 C CA . ASP A 1 134 ? -3.003 -3.920 23.182 1.00 93.62 134 ASP A CA 1
ATOM 1035 C C . ASP A 1 134 ? -4.460 -3.713 22.733 1.00 93.62 134 ASP A C 1
ATOM 1037 O O . ASP A 1 134 ? -5.168 -2.821 23.208 1.00 93.62 134 ASP A O 1
ATOM 1041 N N . PHE A 1 135 ? -4.904 -4.532 21.778 1.00 94.25 135 PHE A N 1
ATOM 1042 C CA . PHE A 1 135 ? -6.269 -4.473 21.248 1.00 94.25 135 PHE A CA 1
ATOM 1043 C C . PHE A 1 135 ? -7.325 -4.887 22.277 1.00 94.25 135 PHE A C 1
ATOM 1045 O O . PHE A 1 135 ? -8.461 -4.429 22.176 1.00 94.25 135 PHE A O 1
ATOM 1052 N N . GLU A 1 136 ? -6.980 -5.712 23.269 1.00 93.06 136 GLU A N 1
ATOM 1053 C CA . GLU A 1 136 ? -7.922 -6.112 24.318 1.00 93.06 136 GLU A CA 1
ATOM 1054 C C . GLU A 1 136 ? -8.230 -4.919 25.227 1.00 93.06 136 GLU A C 1
ATOM 1056 O O . GLU A 1 136 ? -9.394 -4.627 25.516 1.00 93.06 136 GLU A O 1
ATOM 1061 N N . LEU A 1 137 ? -7.196 -4.161 25.602 1.00 95.25 137 LEU A N 1
ATOM 1062 C CA . LEU A 1 137 ? -7.357 -2.944 26.389 1.00 95.25 137 LEU A CA 1
ATOM 1063 C C . LEU A 1 137 ? -8.152 -1.868 25.635 1.00 95.25 137 LEU A C 1
ATOM 1065 O O . LEU A 1 137 ? -9.029 -1.230 26.223 1.00 95.25 137 LEU A O 1
ATOM 1069 N N . ILE A 1 138 ? -7.874 -1.678 24.341 1.00 95.50 138 ILE A N 1
ATOM 1070 C CA . ILE A 1 138 ? -8.615 -0.724 23.501 1.00 95.50 138 ILE A CA 1
ATOM 1071 C C . ILE A 1 138 ? -10.080 -1.151 23.382 1.00 95.50 138 ILE A C 1
ATOM 1073 O O . ILE A 1 138 ? -10.970 -0.330 23.589 1.00 95.50 138 ILE A O 1
ATOM 1077 N N . ASN A 1 139 ? -10.346 -2.430 23.114 1.00 94.31 139 ASN A N 1
ATOM 1078 C CA . ASN A 1 139 ? -11.706 -2.955 23.023 1.00 94.31 139 ASN A CA 1
ATOM 1079 C C . ASN A 1 139 ? -12.474 -2.747 24.342 1.00 94.31 139 ASN A C 1
ATOM 1081 O O . ASN A 1 139 ? -13.612 -2.279 24.330 1.00 94.31 139 ASN A O 1
ATOM 1085 N N . LYS A 1 140 ? -11.830 -2.973 25.496 1.00 95.06 140 LYS A N 1
ATOM 1086 C CA . LYS A 1 140 ? -12.434 -2.710 26.811 1.00 95.06 140 LYS A CA 1
ATOM 1087 C C . LYS A 1 140 ? -12.848 -1.246 26.993 1.00 95.06 140 LYS A C 1
ATOM 1089 O O . LYS A 1 140 ? -13.891 -0.989 27.590 1.00 95.06 140 LYS A O 1
ATOM 1094 N N . LEU A 1 141 ? -12.045 -0.298 26.505 1.00 95.69 141 LEU A N 1
ATOM 1095 C CA . LEU A 1 141 ? -12.397 1.124 26.527 1.00 95.69 141 LEU A CA 1
ATOM 1096 C C . LEU A 1 141 ? -13.582 1.415 25.598 1.00 95.69 141 LEU A C 1
ATOM 1098 O O . LEU A 1 141 ? -14.532 2.070 26.017 1.00 95.69 141 LEU A O 1
ATOM 1102 N N . LEU A 1 142 ? -13.533 0.910 24.364 1.00 95.25 142 LEU A N 1
ATOM 1103 C CA . LEU A 1 142 ? -14.555 1.146 23.338 1.00 95.25 142 LEU A CA 1
ATOM 1104 C C . LEU A 1 142 ? -15.907 0.502 23.670 1.00 95.25 142 LEU A C 1
ATOM 1106 O O . LEU A 1 142 ? -16.943 1.042 23.303 1.00 95.25 142 LEU A O 1
ATOM 1110 N N . SER A 1 143 ? -15.903 -0.603 24.416 1.00 93.81 143 SER A N 1
ATOM 1111 C CA . SER A 1 143 ? -17.112 -1.278 24.902 1.00 93.81 143 SER A CA 1
ATOM 1112 C C . SER A 1 143 ? -17.765 -0.585 26.108 1.00 93.81 143 SER A C 1
ATOM 1114 O O . SER A 1 143 ? -18.824 -1.015 26.568 1.00 93.81 143 SER A O 1
ATOM 1116 N N . SER A 1 144 ? -17.141 0.455 26.673 1.00 94.94 144 SER A N 1
ATOM 1117 C CA . SER A 1 144 ? -17.705 1.187 27.808 1.00 94.94 144 SER A CA 1
ATOM 1118 C C . SER A 1 144 ? -18.862 2.081 27.370 1.00 94.94 144 SER A C 1
ATOM 1120 O O . SER A 1 144 ? -18.701 2.931 26.499 1.00 94.94 144 SER A O 1
ATOM 1122 N N . SER A 1 145 ? -20.002 1.991 28.058 1.00 93.94 145 SER A N 1
ATOM 1123 C CA . SER A 1 145 ? -21.144 2.892 27.838 1.00 93.94 145 SER A CA 1
ATOM 1124 C C . SER A 1 145 ? -20.852 4.357 28.183 1.00 93.94 145 SER A C 1
ATOM 1126 O O . SER A 1 145 ? -21.632 5.238 27.834 1.00 93.94 145 SER A O 1
ATOM 1128 N N . GLU A 1 146 ? -19.764 4.622 28.908 1.00 95.75 146 GLU A N 1
ATOM 1129 C CA . GLU A 1 146 ? -19.335 5.971 29.291 1.00 95.75 146 GLU A CA 1
ATOM 1130 C C . GLU A 1 146 ? -18.386 6.601 28.260 1.00 95.75 146 GLU A C 1
ATOM 1132 O O . GLU A 1 146 ? -18.061 7.784 28.366 1.00 95.75 146 GLU A O 1
ATOM 1137 N N . PHE A 1 147 ? -17.932 5.830 27.266 1.00 95.75 147 PHE A N 1
ATOM 1138 C CA . PHE A 1 147 ? -17.014 6.298 26.238 1.00 95.75 147 PHE A CA 1
ATOM 1139 C C . PHE A 1 147 ? -17.742 6.476 24.905 1.00 95.75 147 PHE A C 1
ATOM 1141 O O . PHE A 1 147 ? -18.337 5.545 24.372 1.00 95.75 147 PHE A O 1
ATOM 1148 N N . ILE A 1 148 ? -17.681 7.687 24.352 1.00 94.44 148 ILE A N 1
ATOM 1149 C CA . ILE A 1 148 ? -18.264 8.007 23.047 1.00 94.44 148 ILE A CA 1
ATOM 1150 C C . ILE A 1 148 ? -17.122 8.241 22.064 1.00 94.44 148 ILE A C 1
ATOM 1152 O O . ILE A 1 148 ? -16.248 9.075 22.305 1.00 94.44 148 ILE A O 1
ATOM 1156 N N . PHE A 1 149 ? -17.149 7.521 20.946 1.00 94.31 149 PHE A N 1
ATOM 1157 C CA . PHE A 1 149 ? -16.118 7.568 19.919 1.00 94.31 149 PHE A CA 1
ATOM 1158 C C . PHE A 1 149 ? -16.691 8.049 18.585 1.00 94.31 149 PHE A C 1
ATOM 1160 O O . PHE A 1 149 ? -17.707 7.540 18.117 1.00 94.31 149 PHE A O 1
ATOM 1167 N N . PHE A 1 150 ? -16.008 9.005 17.959 1.00 94.75 150 PHE A N 1
ATOM 1168 C CA . PHE A 1 150 ? -16.276 9.442 16.594 1.00 94.75 150 PHE A CA 1
ATOM 1169 C C . PHE A 1 150 ? -14.975 9.400 15.804 1.00 94.75 150 PHE A C 1
ATOM 1171 O O . PHE A 1 150 ? -13.939 9.867 16.278 1.00 94.75 150 PHE A O 1
ATOM 1178 N N . TYR A 1 151 ? -15.045 8.864 14.591 1.00 95.50 151 TYR A N 1
ATOM 1179 C CA . TYR A 1 151 ? -13.923 8.807 13.670 1.00 95.50 151 TYR A CA 1
ATOM 1180 C C . TYR A 1 151 ? -14.380 9.268 12.293 1.00 95.50 151 TYR A C 1
ATOM 1182 O O . TYR A 1 151 ? -15.372 8.765 11.768 1.00 95.50 151 TYR A O 1
ATOM 1190 N N . ASP A 1 152 ? -13.639 10.207 11.715 1.00 95.38 152 ASP A N 1
ATOM 1191 C CA . ASP A 1 152 ? -13.833 10.668 10.348 1.00 95.38 152 ASP A CA 1
ATOM 1192 C C . ASP A 1 152 ? -12.523 10.479 9.578 1.00 95.38 152 ASP A C 1
ATOM 1194 O O . ASP A 1 152 ? -11.471 10.984 9.974 1.00 95.38 152 ASP A O 1
ATOM 1198 N N . ALA A 1 153 ? -12.595 9.711 8.493 1.00 93.69 153 ALA A N 1
ATOM 1199 C CA . ALA A 1 153 ? -11.469 9.455 7.604 1.00 93.69 153 ALA A CA 1
ATOM 1200 C C . ALA A 1 153 ? -11.233 10.593 6.603 1.00 93.69 153 ALA A C 1
ATOM 1202 O O . ALA A 1 153 ? -10.271 10.521 5.849 1.00 93.69 153 ALA A O 1
ATOM 1203 N N . LEU A 1 154 ? -12.120 11.592 6.530 1.00 92.94 154 LEU A N 1
ATOM 1204 C CA . LEU A 1 154 ? -12.052 12.718 5.592 1.00 92.94 154 LEU A CA 1
ATOM 1205 C C . LEU A 1 154 ? -11.946 12.290 4.117 1.00 92.94 154 LEU A C 1
ATOM 1207 O O . LEU A 1 154 ? -11.380 13.003 3.298 1.00 92.94 154 LEU A O 1
ATOM 1211 N N . HIS A 1 155 ? -12.502 11.120 3.779 1.00 90.81 155 HIS A N 1
ATOM 1212 C CA . HIS A 1 155 ? -12.364 10.462 2.470 1.00 90.81 155 HIS A CA 1
ATOM 1213 C C . HIS A 1 155 ? -10.920 10.123 2.054 1.00 90.81 155 HIS A C 1
ATOM 1215 O O . HIS A 1 155 ? -10.672 9.815 0.890 1.00 90.81 155 HIS A O 1
ATOM 1221 N N . GLU A 1 156 ? -9.985 10.120 3.000 1.00 91.06 156 GLU A N 1
ATOM 1222 C CA . GLU A 1 156 ? -8.594 9.745 2.776 1.00 91.06 156 GLU A CA 1
ATOM 1223 C C . GLU A 1 156 ? -8.406 8.224 2.754 1.00 91.06 156 GLU A C 1
ATOM 1225 O O . GLU A 1 156 ? -9.257 7.445 3.203 1.00 91.06 156 GLU A O 1
ATOM 1230 N N . VAL A 1 157 ? -7.223 7.785 2.313 1.00 92.50 157 VAL A N 1
ATOM 1231 C CA . VAL A 1 157 ? -6.848 6.360 2.238 1.00 92.50 157 VAL A CA 1
ATOM 1232 C C . VAL A 1 157 ? -7.016 5.617 3.571 1.00 92.50 157 VAL A C 1
ATOM 1234 O O . VAL A 1 157 ? -7.218 4.406 3.581 1.00 92.50 157 VAL A O 1
ATOM 1237 N N . VAL A 1 158 ? -6.967 6.320 4.709 1.00 91.88 158 VAL A N 1
ATOM 1238 C CA . VAL A 1 158 ? -7.166 5.709 6.032 1.00 91.88 158 VAL A CA 1
ATOM 1239 C C . VAL A 1 158 ? -8.565 5.116 6.215 1.00 91.88 158 VAL A C 1
ATOM 1241 O O . VAL A 1 158 ? -8.715 4.137 6.948 1.00 91.88 158 VAL A O 1
ATOM 1244 N N . GLY A 1 159 ? -9.557 5.631 5.480 1.00 93.38 159 GLY A N 1
ATOM 1245 C CA . GLY A 1 159 ? -10.919 5.102 5.450 1.00 93.38 159 GLY A CA 1
ATOM 1246 C C . GLY A 1 159 ? -10.992 3.645 4.991 1.00 93.38 159 GLY A C 1
ATOM 1247 O O . GLY A 1 159 ? -11.834 2.889 5.474 1.00 93.38 159 GLY A O 1
ATOM 1248 N N . ALA A 1 160 ? -10.060 3.214 4.132 1.00 92.75 160 ALA A N 1
ATOM 1249 C CA . ALA A 1 160 ? -9.973 1.830 3.663 1.00 92.75 160 ALA A CA 1
ATOM 1250 C C . ALA A 1 160 ? -9.674 0.825 4.793 1.00 92.75 160 ALA A C 1
ATOM 1252 O O . ALA A 1 160 ? -9.952 -0.364 4.651 1.00 92.75 160 ALA A O 1
ATOM 1253 N N . TYR A 1 161 ? -9.131 1.288 5.924 1.00 94.25 161 TYR A N 1
ATOM 1254 C CA . TYR A 1 161 ? -8.787 0.437 7.068 1.00 94.25 161 TYR A CA 1
ATOM 1255 C C . TYR A 1 161 ? -9.791 0.532 8.214 1.00 94.25 161 TYR A C 1
ATOM 1257 O O . TYR A 1 161 ? -9.808 -0.339 9.082 1.00 94.25 161 TYR A O 1
ATOM 1265 N N . THR A 1 162 ? -10.618 1.580 8.235 1.00 93.62 162 THR A N 1
ATOM 1266 C CA . THR A 1 162 ? -11.498 1.929 9.358 1.00 93.62 162 THR A CA 1
ATOM 1267 C C . THR A 1 162 ? -12.435 0.790 9.729 1.00 93.62 162 THR A C 1
ATOM 1269 O O . THR A 1 162 ? -12.448 0.383 10.885 1.00 93.62 162 THR A O 1
ATOM 1272 N N . HIS A 1 163 ? -13.172 0.234 8.761 1.00 93.06 163 HIS A N 1
ATOM 1273 C CA . HIS A 1 163 ? -14.092 -0.877 9.026 1.00 93.06 163 HIS A CA 1
ATOM 1274 C C . HIS A 1 163 ? -13.344 -2.097 9.572 1.00 93.06 163 HIS A C 1
ATOM 1276 O O . HIS A 1 163 ? -13.728 -2.680 10.585 1.00 93.06 163 HIS A O 1
ATOM 1282 N N . ARG A 1 164 ? -12.211 -2.432 8.949 1.00 94.44 164 ARG A N 1
ATOM 1283 C CA . ARG A 1 164 ? -11.405 -3.581 9.350 1.00 94.44 164 ARG A CA 1
ATOM 1284 C C . ARG A 1 164 ? -10.842 -3.437 10.770 1.00 94.44 164 ARG A C 1
ATOM 1286 O O . ARG A 1 164 ? -10.775 -4.422 11.487 1.00 94.44 164 ARG A O 1
ATOM 1293 N N . ILE A 1 165 ? -10.436 -2.238 11.185 1.00 93.69 165 ILE A N 1
ATOM 1294 C CA . ILE A 1 165 ? -9.879 -1.999 12.526 1.00 93.69 165 ILE A CA 1
ATOM 1295 C C . ILE A 1 165 ? -10.992 -1.847 13.564 1.00 93.69 165 ILE A C 1
ATOM 1297 O O . ILE A 1 165 ? -11.012 -2.561 14.561 1.00 93.69 165 ILE A O 1
ATOM 1301 N N . PHE A 1 166 ? -11.905 -0.902 13.356 1.00 94.06 166 PHE A N 1
ATOM 1302 C CA . PHE A 1 166 ? -12.841 -0.485 14.395 1.00 94.06 166 PHE A CA 1
ATOM 1303 C C . PHE A 1 166 ? -14.040 -1.422 14.527 1.00 94.06 166 PHE A C 1
ATOM 1305 O O . PHE A 1 166 ? -14.434 -1.719 15.648 1.00 94.06 166 PHE A O 1
ATOM 1312 N N . VAL A 1 167 ? -14.576 -1.929 13.415 1.00 93.69 167 VAL A N 1
ATOM 1313 C CA . VAL A 1 167 ? -15.755 -2.809 13.434 1.00 93.69 167 VAL A CA 1
ATOM 1314 C C . VAL A 1 167 ? -15.323 -4.262 13.613 1.00 93.69 167 VAL A C 1
ATOM 1316 O O . VAL A 1 167 ? -15.714 -4.921 14.571 1.00 93.69 167 VAL A O 1
ATOM 1319 N N . GLU A 1 168 ? -14.462 -4.770 12.728 1.00 94.12 168 GLU A N 1
ATOM 1320 C CA . GLU A 1 168 ? -14.130 -6.203 12.713 1.00 94.12 168 GLU A CA 1
ATOM 1321 C C . GLU A 1 168 ? -13.191 -6.636 13.852 1.00 94.12 168 GLU A C 1
ATOM 1323 O O . GLU A 1 168 ? -13.357 -7.733 14.383 1.00 94.12 168 GLU A O 1
ATOM 1328 N N . GLU A 1 169 ? -12.204 -5.816 14.235 1.00 93.62 169 GLU A N 1
ATOM 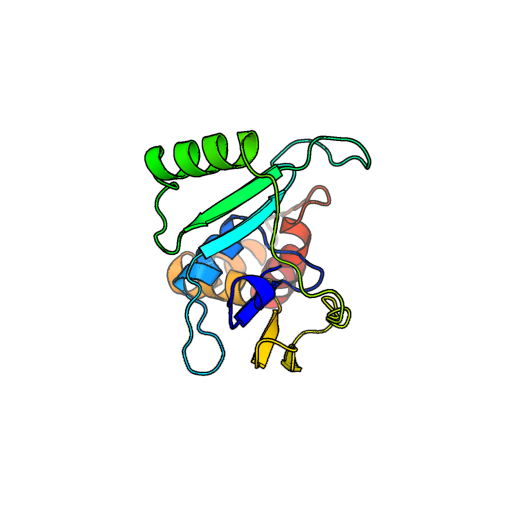1329 C CA . GLU A 1 169 ? -11.237 -6.185 15.286 1.00 93.62 169 GLU A CA 1
ATOM 1330 C C . GLU A 1 169 ? -11.590 -5.610 16.666 1.00 93.62 169 GLU A C 1
ATOM 1332 O O . GLU A 1 169 ? -11.291 -6.245 17.681 1.00 93.62 169 GLU A O 1
ATOM 1337 N N . LEU A 1 170 ? -12.205 -4.423 16.725 1.00 93.62 170 LEU A N 1
ATOM 1338 C CA . LEU A 1 170 ? -12.498 -3.716 17.980 1.00 93.62 170 LEU A CA 1
ATOM 1339 C C . LEU A 1 170 ? -13.985 -3.700 18.375 1.00 93.62 170 LEU A C 1
ATOM 1341 O O . LEU A 1 170 ? -14.277 -3.363 19.520 1.00 93.62 170 LEU A O 1
ATOM 1345 N N . GLY A 1 171 ? -14.897 -4.128 17.497 1.00 89.81 171 GLY A N 1
ATOM 1346 C CA . GLY A 1 171 ? -16.301 -4.384 17.835 1.00 89.81 171 GLY A CA 1
ATOM 1347 C C . GLY A 1 171 ? -17.202 -3.154 17.980 1.00 89.81 171 GLY A C 1
ATOM 1348 O O . GLY A 1 171 ? -18.205 -3.248 18.689 1.00 89.81 171 GLY A O 1
ATOM 1349 N N . LEU A 1 172 ? -16.849 -2.027 17.354 1.00 89.00 172 LEU A N 1
ATOM 1350 C CA . LEU A 1 172 ? -17.710 -0.839 17.260 1.00 89.00 172 LEU A CA 1
ATOM 1351 C C . LEU A 1 172 ? -18.867 -1.006 16.266 1.00 89.00 172 LEU A C 1
ATOM 1353 O O . LEU A 1 172 ? -18.701 -1.747 15.269 1.00 89.00 172 LEU A O 1
#

Nearest PDB structures (foldseek):
  4qg5-assembly2_B  TM=9.377E-01  e=4.439E-10  Leishmania major
  1c4g-assembly1_A  TM=9.063E-01  e=2.319E-09  Oryctolagus cuniculus
  5tr2-assembly2_B  TM=9.134E-01  e=7.424E-09  Homo sapiens
  5hsh-assembly1_A  TM=9.108E-01  e=4.124E-08  Homo sapiens

Secondary structure (DSSP, 8-state):
-TGGGT--EEEEEGGG---HHHHHHHHHH---GGG---SEEEEEE-TTSPP-TTS--EEEEEESSSSPPPHHHHHHHHHHHHH-------TTPPPP-SSS-EEEEEEETTEEEEEEEE-HHHHHHHHHHHHT--HHHHHHHHT-TT-------TTSTTHHHHIIIIIIIT--